Protein AF-A0AAW1E023-F1 (afdb_monomer_lite)

Secondary structure (DSSP, 8-state):
-PPP--EES-TTS-GGG--EE-PPPHHHHHHHTT-S-PPPPPGGGTSHHHHHHHHHHHHHHTT-SS--HHHHHHH----TTSSSS---HHHHHTT-----

Foldseek 3Di:
DDDDDWDWPDPPDDPVPTDTDDDDDPVRVCVVVVVDDADADDPQQLDPVSQLVVLQVVVVVVVPVDDDSVSSLQSNEDDPPNHSPRPSVVCVVVVRYDDD

pLDDT: mean 76.26, std 11.64, range [39.25, 92.56]

Structure (mmCIF, N/CA/C/O backbone):
data_AF-A0AAW1E023-F1
#
_entry.id   AF-A0AAW1E023-F1
#
loop_
_atom_site.group_PDB
_atom_site.id
_atom_site.type_symbol
_atom_site.label_atom_id
_atom_site.label_alt_id
_atom_site.label_comp_id
_atom_site.label_asym_id
_atom_site.label_entity_id
_atom_site.label_seq_id
_atom_site.pdbx_PDB_ins_code
_atom_site.Cartn_x
_atom_site.Cartn_y
_atom_site.Cartn_z
_atom_site.occupancy
_atom_site.B_iso_or_equiv
_atom_site.auth_seq_id
_atom_site.auth_comp_id
_atom_site.auth_asym_id
_atom_site.auth_atom_id
_atom_site.pdbx_PDB_model_num
ATOM 1 N N . MET A 1 1 ? -2.498 -5.863 -20.543 1.00 42.78 1 MET A N 1
ATOM 2 C CA . MET A 1 1 ? -1.359 -5.840 -19.601 1.00 42.78 1 MET A CA 1
ATOM 3 C C . MET A 1 1 ? -0.103 -5.537 -20.396 1.00 42.78 1 MET A C 1
ATOM 5 O O . MET A 1 1 ? 0.060 -6.138 -21.449 1.00 42.78 1 MET A O 1
ATOM 9 N N . ALA A 1 2 ? 0.722 -4.579 -19.970 1.00 49.41 2 ALA A N 1
ATOM 10 C CA . ALA A 1 2 ? 1.956 -4.244 -20.681 1.00 49.41 2 ALA A CA 1
ATOM 11 C C . ALA A 1 2 ? 3.030 -5.294 -20.367 1.00 49.41 2 ALA A C 1
ATOM 13 O O . ALA A 1 2 ? 3.358 -5.514 -19.203 1.00 49.41 2 ALA A O 1
ATOM 14 N N . THR A 1 3 ? 3.555 -5.960 -21.391 1.00 51.75 3 THR A N 1
ATOM 15 C CA . THR A 1 3 ? 4.663 -6.909 -21.246 1.00 51.75 3 THR A CA 1
ATOM 16 C C . THR A 1 3 ? 5.954 -6.157 -20.915 1.00 51.75 3 THR A C 1
ATOM 18 O O . THR A 1 3 ? 6.257 -5.167 -21.591 1.00 51.75 3 THR A O 1
ATOM 21 N N . PRO A 1 4 ? 6.730 -6.588 -19.904 1.00 60.38 4 PRO A N 1
ATOM 22 C CA . PRO A 1 4 ? 7.978 -5.925 -19.554 1.00 60.38 4 PRO A CA 1
ATOM 23 C C . PRO A 1 4 ? 8.972 -6.023 -20.717 1.00 60.38 4 PRO A C 1
ATOM 25 O O . PRO A 1 4 ? 9.257 -7.108 -21.222 1.00 60.38 4 PRO A O 1
ATOM 28 N N . VAL A 1 5 ? 9.496 -4.877 -21.151 1.00 69.31 5 VAL A N 1
ATOM 29 C CA . VAL A 1 5 ? 10.477 -4.807 -22.240 1.00 69.31 5 VAL A CA 1
ATOM 30 C C . VAL A 1 5 ? 11.872 -5.019 -21.659 1.00 69.31 5 VAL A C 1
ATOM 32 O O . VAL A 1 5 ? 12.421 -4.136 -20.998 1.00 69.31 5 VAL A O 1
ATOM 35 N N . ILE A 1 6 ? 12.451 -6.193 -21.906 1.00 74.62 6 ILE A N 1
ATOM 36 C CA . ILE A 1 6 ? 13.819 -6.529 -21.496 1.00 74.62 6 ILE A CA 1
ATOM 37 C C . ILE A 1 6 ? 14.791 -5.931 -22.518 1.00 74.62 6 ILE A C 1
ATOM 39 O O . ILE A 1 6 ? 14.738 -6.254 -23.703 1.00 74.62 6 ILE A O 1
ATOM 43 N N . ARG A 1 7 ? 15.692 -5.048 -22.071 1.00 77.25 7 ARG A N 1
ATOM 44 C CA . ARG A 1 7 ? 16.728 -4.464 -22.934 1.00 77.25 7 ARG A CA 1
ATOM 45 C C . ARG A 1 7 ? 17.943 -5.386 -23.002 1.00 77.25 7 ARG A C 1
ATOM 47 O O . ARG A 1 7 ? 18.712 -5.467 -22.045 1.00 77.25 7 ARG A O 1
ATOM 54 N N . ILE 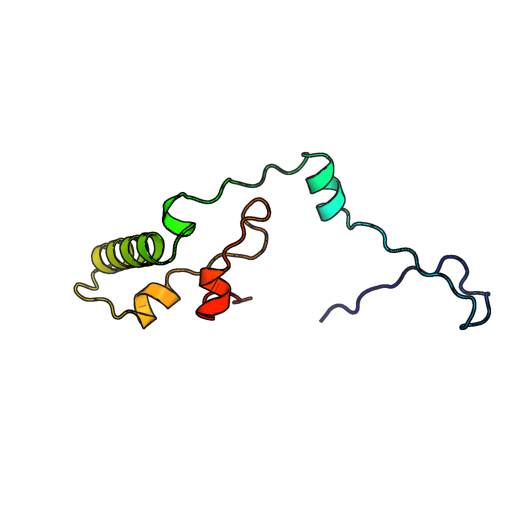A 1 8 ? 18.108 -6.057 -24.139 1.00 84.94 8 ILE A N 1
ATOM 55 C CA . ILE A 1 8 ? 19.272 -6.895 -24.453 1.00 84.94 8 ILE A CA 1
ATOM 56 C C . ILE A 1 8 ? 20.366 -6.001 -25.053 1.00 84.94 8 ILE A C 1
ATOM 58 O O . ILE A 1 8 ? 20.093 -5.262 -25.996 1.00 84.94 8 ILE A O 1
ATOM 62 N N . ILE A 1 9 ? 21.592 -6.057 -24.518 1.00 82.31 9 ILE A N 1
ATOM 63 C CA . ILE A 1 9 ? 22.714 -5.216 -24.989 1.00 82.31 9 ILE A CA 1
ATOM 64 C C . ILE A 1 9 ? 23.106 -5.582 -26.423 1.00 82.31 9 ILE A C 1
ATOM 66 O O . ILE A 1 9 ? 23.267 -4.711 -27.271 1.00 82.31 9 ILE A O 1
ATOM 70 N N . ASN A 1 10 ? 23.273 -6.880 -26.680 1.00 84.38 10 ASN A N 1
ATOM 71 C CA . ASN A 1 10 ? 23.657 -7.403 -27.982 1.00 84.38 10 ASN A CA 1
ATOM 72 C C . ASN A 1 10 ? 22.638 -8.462 -28.437 1.00 84.38 10 ASN A C 1
ATOM 74 O O . ASN A 1 10 ? 22.776 -9.629 -28.063 1.00 84.38 10 ASN A O 1
ATOM 78 N N . PRO A 1 11 ? 21.621 -8.083 -29.229 1.00 83.50 11 PRO A N 1
ATOM 79 C CA . PRO A 1 11 ? 20.620 -9.027 -29.722 1.00 83.50 11 PRO A CA 1
ATOM 80 C C . PRO A 1 11 ? 21.199 -10.047 -30.715 1.00 83.50 11 PRO A C 1
ATOM 82 O O . PRO A 1 11 ? 20.608 -11.105 -30.901 1.00 83.50 11 PRO A O 1
ATOM 85 N N . ALA A 1 12 ? 22.360 -9.767 -31.319 1.00 88.19 12 ALA A N 1
ATOM 86 C CA . ALA A 1 12 ? 23.043 -10.686 -32.229 1.00 88.19 12 ALA A CA 1
ATOM 87 C C . ALA A 1 12 ? 23.870 -11.760 -31.498 1.00 88.19 12 ALA A C 1
ATOM 89 O O . ALA A 1 12 ? 24.372 -12.689 -32.131 1.00 88.19 12 ALA A O 1
ATOM 90 N N . ALA A 1 13 ? 24.035 -11.655 -30.174 1.00 86.62 13 ALA A N 1
ATOM 91 C CA . ALA A 1 13 ? 24.696 -12.696 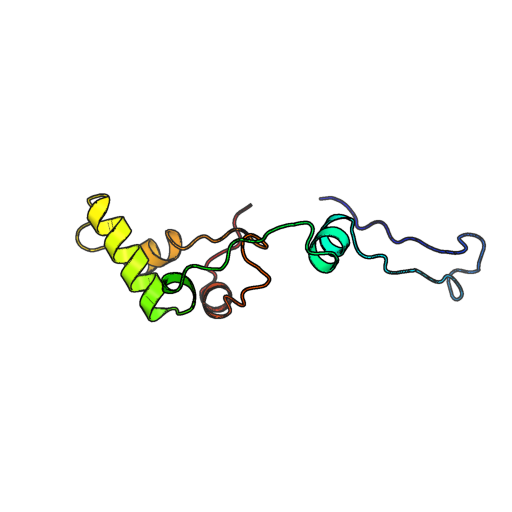-29.401 1.00 86.62 13 ALA A CA 1
ATOM 92 C C . ALA A 1 13 ? 23.819 -13.965 -29.330 1.00 86.62 13 ALA A C 1
ATOM 94 O O . ALA A 1 13 ? 22.589 -13.857 -29.263 1.00 86.62 13 ALA A O 1
ATOM 95 N N . PRO A 1 14 ? 24.432 -15.164 -29.280 1.00 87.06 14 PRO A N 1
ATOM 96 C CA . PRO A 1 14 ? 23.723 -16.407 -28.984 1.00 87.06 14 PRO A CA 1
ATOM 97 C C . PRO A 1 14 ? 22.900 -16.274 -27.698 1.00 87.06 14 PRO A C 1
ATOM 99 O O . PRO A 1 14 ? 23.367 -15.650 -26.748 1.00 87.06 14 PRO A O 1
ATOM 102 N N . GLY A 1 15 ? 21.705 -16.870 -27.638 1.00 83.00 15 GLY A N 1
ATOM 103 C CA . GLY A 1 15 ? 20.765 -16.673 -26.520 1.00 83.00 15 GLY A CA 1
ATOM 104 C C . GLY A 1 15 ? 21.353 -16.960 -25.130 1.00 83.00 15 GLY A C 1
ATOM 105 O O . GLY A 1 15 ? 21.062 -16.250 -24.177 1.00 83.00 15 GLY A O 1
ATOM 106 N N . ASN A 1 16 ? 22.272 -17.923 -25.024 1.00 86.44 16 ASN A N 1
ATOM 107 C CA . ASN A 1 16 ? 22.999 -18.250 -23.788 1.00 86.44 16 ASN A CA 1
ATOM 108 C C . ASN A 1 16 ? 24.090 -17.232 -23.392 1.00 86.44 16 ASN A C 1
ATOM 110 O O . ASN A 1 16 ? 24.686 -17.351 -22.325 1.00 86.44 16 ASN A O 1
ATOM 114 N N . ARG A 1 17 ? 24.384 -16.261 -24.257 1.00 82.31 17 ARG A N 1
ATOM 115 C CA . ARG A 1 17 ? 25.355 -15.174 -24.057 1.00 82.31 17 ARG A CA 1
ATOM 116 C C . ARG A 1 17 ? 24.707 -13.793 -24.124 1.00 82.31 17 ARG A C 1
ATOM 118 O O . ARG A 1 17 ? 25.408 -12.789 -24.005 1.00 82.31 17 ARG A O 1
ATOM 125 N N . GLN A 1 18 ? 23.393 -13.721 -24.329 1.00 85.06 18 GLN A N 1
ATOM 126 C CA . GLN A 1 18 ? 22.676 -12.457 -24.296 1.00 85.06 18 GLN A CA 1
ATOM 127 C C . GLN A 1 18 ? 22.664 -11.918 -22.870 1.00 85.06 18 GLN A C 1
ATOM 129 O O . GLN A 1 18 ? 22.277 -12.597 -21.922 1.00 85.06 18 GLN A O 1
ATOM 134 N N . GLN A 1 19 ? 23.099 -10.672 -22.728 1.00 82.69 19 GLN A N 1
ATOM 135 C CA . GLN A 1 19 ? 23.069 -9.954 -21.465 1.00 82.69 19 GLN A CA 1
ATOM 136 C C . GLN A 1 19 ? 21.927 -8.945 -21.502 1.00 82.69 19 GLN A C 1
ATOM 138 O O . GLN A 1 19 ? 21.822 -8.138 -22.432 1.00 82.69 19 GLN A O 1
ATOM 143 N N . ALA A 1 20 ? 21.079 -8.997 -20.481 1.00 82.12 20 ALA A N 1
ATOM 144 C CA . ALA A 1 20 ? 20.057 -7.996 -20.239 1.00 82.12 20 ALA A CA 1
ATOM 145 C C . ALA A 1 20 ? 20.571 -6.977 -19.223 1.00 82.12 20 ALA A C 1
ATOM 147 O O . ALA A 1 20 ? 21.217 -7.341 -18.240 1.00 82.12 20 ALA A O 1
ATOM 148 N N . VAL A 1 21 ? 20.254 -5.703 -19.440 1.00 77.25 21 VAL A N 1
ATOM 149 C CA . VAL A 1 21 ? 20.524 -4.654 -18.452 1.00 77.25 21 VAL A CA 1
ATOM 150 C C . VAL A 1 21 ? 19.221 -4.245 -17.804 1.00 77.25 21 VAL A C 1
ATOM 152 O O . VAL A 1 21 ? 18.269 -3.840 -18.472 1.00 77.25 21 VAL A O 1
ATOM 155 N N . VAL A 1 22 ? 19.206 -4.301 -16.476 1.00 72.56 22 VAL A N 1
ATOM 156 C CA . VAL A 1 22 ? 18.129 -3.724 -15.683 1.00 72.56 22 VAL A CA 1
ATOM 157 C C . VAL A 1 22 ? 18.393 -2.227 -15.564 1.00 72.56 22 VAL A C 1
ATOM 159 O O . VAL A 1 22 ? 19.254 -1.785 -14.808 1.00 72.56 22 VAL A O 1
ATOM 162 N N . THR A 1 23 ? 17.669 -1.429 -16.342 1.00 70.19 23 THR A N 1
ATOM 163 C CA . THR A 1 23 ? 17.685 0.030 -16.203 1.00 70.19 23 THR A CA 1
ATOM 164 C C . THR A 1 23 ? 16.541 0.483 -15.313 1.00 70.19 23 THR A C 1
ATOM 166 O O . THR A 1 23 ? 15.387 0.133 -15.567 1.00 70.19 23 THR A O 1
ATOM 169 N N . ALA A 1 24 ? 16.847 1.312 -14.314 1.00 69.75 24 ALA A N 1
ATOM 170 C CA . ALA A 1 24 ? 15.826 1.993 -13.529 1.00 69.75 24 ALA A CA 1
ATOM 171 C C . ALA A 1 24 ? 14.898 2.804 -14.450 1.00 69.75 24 ALA A C 1
ATOM 173 O O . ALA A 1 24 ? 15.355 3.488 -15.371 1.00 69.75 24 ALA A O 1
ATOM 174 N N . THR A 1 25 ? 13.592 2.725 -14.201 1.00 72.19 25 THR A N 1
ATOM 175 C CA . THR A 1 25 ? 12.597 3.521 -14.926 1.00 72.19 25 THR A CA 1
ATOM 176 C C . THR A 1 25 ? 12.813 5.013 -14.668 1.00 72.19 25 THR A C 1
ATOM 178 O O . THR A 1 25 ? 13.432 5.401 -13.675 1.00 72.19 25 THR A O 1
ATOM 181 N N . LYS A 1 26 ? 12.275 5.873 -15.545 1.00 70.62 26 LYS A N 1
ATOM 182 C CA . LYS A 1 26 ? 12.319 7.333 -15.358 1.00 70.62 26 LYS A CA 1
ATOM 183 C C . LYS A 1 26 ? 11.796 7.732 -13.971 1.00 70.62 26 LYS A C 1
ATOM 185 O O . LYS A 1 26 ? 12.486 8.439 -13.256 1.00 70.62 26 LYS A O 1
ATOM 190 N N . ALA A 1 27 ? 10.665 7.164 -13.551 1.00 66.69 27 ALA A N 1
ATOM 191 C CA . ALA A 1 27 ? 10.090 7.396 -12.226 1.00 66.69 27 ALA A CA 1
ATOM 192 C C . ALA A 1 27 ? 11.020 6.961 -11.075 1.00 66.69 27 ALA A C 1
ATOM 194 O O . ALA A 1 27 ? 11.182 7.695 -10.106 1.00 66.69 27 ALA A O 1
ATOM 195 N N . ALA A 1 28 ? 11.682 5.802 -11.190 1.00 66.88 28 ALA A N 1
ATOM 196 C CA . ALA A 1 28 ? 12.637 5.338 -10.179 1.00 66.88 28 ALA A CA 1
ATOM 197 C C . ALA A 1 28 ? 13.897 6.221 -10.111 1.00 66.88 28 ALA A C 1
ATOM 199 O O . ALA A 1 28 ? 14.457 6.440 -9.036 1.00 66.88 28 ALA A O 1
ATOM 200 N N . ARG A 1 29 ? 14.343 6.754 -11.255 1.00 71.69 29 ARG A N 1
ATOM 201 C CA . ARG A 1 29 ? 15.424 7.744 -11.306 1.00 71.69 29 ARG A CA 1
ATOM 202 C C . ARG A 1 29 ? 15.004 9.077 -10.698 1.00 71.69 29 ARG A C 1
ATOM 204 O O . ARG A 1 29 ? 15.739 9.592 -9.867 1.00 71.69 29 ARG A O 1
ATOM 211 N N . ASP A 1 30 ? 13.830 9.587 -11.056 1.00 72.19 30 ASP A N 1
ATOM 212 C CA . ASP A 1 30 ? 13.289 10.841 -10.524 1.00 72.19 30 ASP A CA 1
ATOM 213 C C . ASP A 1 30 ? 13.093 10.758 -8.996 1.00 72.19 30 ASP A C 1
ATOM 215 O O . ASP A 1 30 ? 13.396 11.718 -8.286 1.00 72.19 30 ASP A O 1
ATOM 219 N N . TYR A 1 31 ? 12.689 9.589 -8.473 1.00 67.69 31 TYR A N 1
ATOM 220 C CA . TYR A 1 31 ? 12.690 9.280 -7.035 1.00 67.69 31 TYR A CA 1
ATOM 221 C C . TYR A 1 31 ? 14.095 9.383 -6.429 1.00 67.69 31 TYR A C 1
ATOM 223 O O . TYR A 1 31 ? 14.311 10.125 -5.472 1.00 67.69 31 TYR A O 1
ATOM 231 N N . ARG A 1 32 ? 15.077 8.665 -6.995 1.00 68.75 32 ARG A N 1
ATOM 232 C CA . ARG A 1 32 ? 16.461 8.645 -6.487 1.00 68.75 32 ARG A CA 1
ATOM 233 C C . ARG A 1 32 ? 17.105 10.032 -6.511 1.00 68.75 32 ARG A C 1
ATOM 235 O O . ARG A 1 32 ? 17.851 10.379 -5.600 1.00 68.75 32 ARG A O 1
ATOM 242 N N . GLU A 1 33 ? 16.820 10.809 -7.549 1.00 78.94 33 GLU A N 1
ATOM 243 C CA . GLU A 1 33 ? 17.295 12.181 -7.730 1.00 78.94 33 GLU A CA 1
ATOM 244 C C . GLU A 1 33 ? 16.512 13.191 -6.857 1.00 78.94 33 GLU A C 1
ATOM 246 O O . GLU A 1 33 ? 16.786 14.386 -6.928 1.00 78.94 33 GLU A O 1
ATOM 251 N N . LYS A 1 34 ? 15.554 12.731 -6.027 1.00 68.44 34 LYS A N 1
ATOM 252 C CA . LYS A 1 34 ? 14.645 13.543 -5.189 1.00 68.44 34 LYS A CA 1
ATOM 253 C C . LYS A 1 34 ? 13.887 14.622 -5.968 1.00 68.44 34 LYS A C 1
ATOM 255 O O . LYS A 1 34 ? 13.462 15.630 -5.409 1.00 68.44 34 LYS A O 1
ATOM 260 N N . ARG A 1 35 ? 13.712 14.411 -7.273 1.00 67.00 35 ARG A N 1
ATOM 261 C CA . ARG A 1 35 ? 12.969 15.311 -8.163 1.00 67.00 35 ARG A CA 1
ATOM 262 C C . ARG A 1 35 ? 11.460 15.151 -8.011 1.00 67.00 35 ARG A C 1
ATOM 264 O O . ARG A 1 35 ? 10.719 16.065 -8.351 1.00 67.00 35 ARG A O 1
ATOM 271 N N . ALA A 1 36 ? 11.018 14.016 -7.476 1.00 67.06 36 ALA A N 1
ATOM 272 C CA . ALA A 1 36 ? 9.642 13.778 -7.067 1.00 67.06 36 ALA A CA 1
ATOM 273 C C . ALA A 1 36 ? 9.522 13.899 -5.539 1.00 67.06 36 ALA A C 1
ATOM 275 O O . ALA A 1 36 ? 10.198 13.183 -4.799 1.00 67.06 36 ALA A O 1
ATOM 276 N N . VAL A 1 37 ? 8.659 14.805 -5.069 1.00 69.00 37 VAL A N 1
ATOM 277 C CA . VAL A 1 37 ? 8.304 14.914 -3.649 1.00 69.00 37 VAL A CA 1
ATOM 278 C C . VAL A 1 37 ? 7.169 13.937 -3.385 1.00 69.00 37 VAL A C 1
ATOM 280 O O . VAL A 1 37 ? 6.032 14.175 -3.790 1.00 69.00 37 VAL A O 1
ATOM 283 N N . PHE A 1 38 ? 7.478 12.829 -2.720 1.00 68.50 38 PHE A N 1
ATOM 284 C CA . PHE A 1 38 ? 6.443 11.942 -2.205 1.00 68.50 38 PHE A CA 1
ATOM 285 C C . PHE A 1 38 ? 5.900 12.542 -0.910 1.00 68.50 38 PHE A C 1
ATOM 287 O O . PHE A 1 38 ? 6.686 12.984 -0.065 1.00 68.50 38 PHE A O 1
ATOM 294 N N . PRO A 1 39 ? 4.573 12.589 -0.723 1.00 74.31 39 PRO A N 1
ATOM 295 C CA . PRO A 1 39 ? 4.026 12.932 0.573 1.00 74.31 39 PRO A CA 1
ATOM 296 C C . PRO A 1 39 ? 4.523 11.925 1.616 1.00 74.31 39 PRO A C 1
ATOM 298 O O . PRO A 1 39 ? 4.705 10.735 1.340 1.00 74.31 39 PRO A O 1
ATOM 301 N N . LYS A 1 40 ? 4.727 12.408 2.840 1.00 79.25 40 LYS A N 1
ATOM 302 C CA . LYS A 1 40 ? 4.929 11.520 3.984 1.00 79.25 40 LYS A CA 1
ATOM 303 C C . LYS A 1 40 ? 3.592 10.866 4.343 1.00 79.25 40 LYS A C 1
ATOM 305 O O . LYS A 1 40 ? 2.559 11.536 4.253 1.00 79.25 40 LYS A O 1
ATOM 310 N N . PRO A 1 41 ? 3.592 9.584 4.735 1.00 78.00 41 PRO A N 1
ATOM 311 C CA . PRO A 1 41 ? 2.379 8.935 5.203 1.00 78.00 41 PRO A CA 1
ATOM 312 C C . PRO A 1 41 ? 1.853 9.647 6.463 1.00 78.00 41 PRO A C 1
ATOM 314 O O . PRO A 1 41 ? 2.653 9.989 7.341 1.00 78.00 41 PRO A O 1
ATOM 317 N N . PRO A 1 42 ? 0.533 9.875 6.573 1.00 81.00 42 PRO A N 1
ATOM 318 C CA . PRO A 1 42 ? -0.096 10.295 7.819 1.00 81.00 42 PRO A CA 1
ATOM 319 C C . PRO A 1 42 ? 0.222 9.299 8.937 1.00 81.00 42 PRO A C 1
ATOM 321 O O . PRO A 1 42 ? 0.252 8.087 8.701 1.00 81.00 42 PRO A O 1
ATOM 324 N N . LEU A 1 43 ? 0.425 9.797 10.159 1.00 81.25 43 LEU A N 1
ATOM 325 C CA . LEU A 1 43 ? 0.742 8.956 11.319 1.00 81.25 43 LEU A CA 1
ATOM 326 C C . LEU A 1 43 ? -0.378 7.952 11.611 1.00 81.25 43 LEU A C 1
ATOM 328 O O . LEU A 1 43 ? -0.114 6.833 12.046 1.00 81.25 43 LEU A O 1
ATOM 332 N N . GLU A 1 44 ? -1.620 8.329 11.317 1.00 82.06 44 GLU A N 1
ATOM 333 C CA . GLU A 1 44 ? -2.807 7.509 11.523 1.00 82.06 44 GLU A CA 1
ATOM 334 C C . GLU A 1 44 ? -2.784 6.232 10.676 1.00 82.06 44 GLU A C 1
ATOM 336 O O . GLU A 1 44 ? -3.346 5.224 11.095 1.00 82.06 44 GLU A O 1
ATOM 341 N N . LEU A 1 45 ? -2.115 6.247 9.517 1.00 78.94 45 LEU A N 1
ATOM 342 C CA . LEU A 1 45 ? -2.062 5.121 8.576 1.00 78.94 45 LEU A CA 1
ATOM 343 C C . LEU A 1 45 ? -0.876 4.175 8.817 1.00 78.94 45 LEU A C 1
ATOM 345 O O . LEU A 1 45 ? -0.814 3.107 8.209 1.00 78.94 45 LEU A O 1
ATOM 349 N N . LEU A 1 46 ? 0.064 4.532 9.697 1.00 78.56 46 LEU A N 1
ATOM 350 C CA . LEU A 1 46 ? 1.262 3.722 9.943 1.00 78.56 46 LEU A CA 1
ATOM 351 C C . LEU A 1 46 ? 0.959 2.419 10.694 1.00 78.56 46 LEU A C 1
ATOM 353 O O . LEU A 1 46 ? 1.606 1.407 10.430 1.00 78.56 46 LEU A O 1
ATOM 357 N N . TYR A 1 47 ? -0.034 2.426 11.586 1.00 82.56 47 TYR A N 1
ATOM 358 C CA . TYR A 1 47 ? -0.387 1.278 12.423 1.00 82.56 47 TYR A CA 1
ATOM 359 C C . TYR A 1 47 ? -1.836 0.830 12.193 1.00 82.56 47 TYR A C 1
ATOM 361 O O . TYR A 1 47 ? -2.724 1.646 11.944 1.00 82.56 47 TYR A O 1
ATOM 369 N N . GLU A 1 48 ? -2.102 -0.472 12.322 1.00 82.19 48 GLU A N 1
ATOM 370 C CA . GLU A 1 48 ? -3.453 -1.039 12.155 1.00 82.19 48 GLU A CA 1
ATOM 371 C C . GLU A 1 48 ? -4.453 -0.458 13.170 1.00 82.19 48 GLU A C 1
ATOM 373 O O . GLU A 1 48 ? -5.577 -0.097 12.832 1.00 82.19 48 GLU A O 1
ATOM 378 N N . THR A 1 49 ? -4.043 -0.316 14.430 1.00 84.25 49 THR A N 1
ATOM 379 C CA . THR A 1 49 ? -4.927 0.177 15.495 1.00 84.25 49 THR A CA 1
ATOM 380 C C . THR A 1 49 ? -5.325 1.637 15.283 1.00 84.25 49 THR A C 1
ATOM 382 O O . THR A 1 49 ? -6.498 1.987 15.422 1.00 84.25 49 THR A O 1
ATOM 385 N N . SER A 1 50 ? -4.370 2.492 14.904 1.00 85.38 50 SER A N 1
ATOM 386 C CA . SER A 1 50 ? -4.629 3.908 14.626 1.00 85.38 50 SER A CA 1
ATOM 387 C C . SER A 1 50 ? -5.457 4.101 13.357 1.00 85.38 50 SER A C 1
ATOM 389 O O . SER A 1 50 ? -6.343 4.955 13.322 1.00 85.38 50 SER A O 1
ATOM 391 N N . SER A 1 51 ? -5.209 3.287 12.334 1.00 85.56 51 SER A N 1
ATOM 392 C CA . SER A 1 51 ? -5.882 3.394 11.039 1.00 85.56 51 SER A CA 1
ATOM 393 C C . SER A 1 51 ? -7.330 2.925 11.110 1.00 85.56 51 SER A C 1
ATOM 395 O O . SER A 1 51 ? -8.207 3.605 10.578 1.00 85.56 51 SER A O 1
ATOM 397 N N . LEU A 1 52 ? -7.622 1.843 11.838 1.00 88.00 52 LEU A N 1
ATOM 398 C CA . LEU A 1 52 ? -8.996 1.401 12.085 1.00 88.00 52 LEU A CA 1
ATOM 399 C C . LEU A 1 52 ? -9.797 2.440 12.873 1.00 88.00 52 LEU A C 1
ATOM 401 O O . LEU A 1 52 ? -10.923 2.752 12.489 1.00 88.00 52 LEU A O 1
ATOM 405 N N . ALA A 1 53 ? -9.209 3.033 13.917 1.00 89.00 53 ALA A N 1
ATOM 406 C CA . ALA A 1 53 ? -9.855 4.103 14.677 1.00 89.00 53 ALA A CA 1
ATOM 407 C C . ALA A 1 53 ? -10.122 5.347 13.809 1.00 89.00 53 ALA A C 1
ATOM 409 O O . ALA A 1 53 ? -11.161 6.000 13.935 1.00 89.00 53 ALA A O 1
ATOM 410 N N . HIS A 1 54 ? -9.198 5.676 12.904 1.00 89.06 54 HIS A N 1
ATOM 411 C CA . HIS A 1 54 ? -9.372 6.765 11.948 1.00 89.06 54 HIS A CA 1
ATOM 412 C C . HIS A 1 54 ? -10.485 6.464 10.929 1.00 89.06 54 HIS A C 1
ATOM 414 O O . HIS A 1 54 ? -11.360 7.303 10.706 1.00 89.06 54 HIS A O 1
ATOM 420 N N . ALA A 1 55 ? -10.510 5.256 10.362 1.00 89.00 55 ALA A N 1
ATOM 421 C CA . ALA A 1 55 ? -11.558 4.817 9.443 1.00 89.00 55 ALA A CA 1
ATOM 422 C C . ALA A 1 55 ? -12.940 4.809 10.104 1.00 89.00 55 ALA A C 1
ATOM 424 O O . ALA A 1 55 ? -13.908 5.285 9.516 1.00 89.00 55 ALA A O 1
ATOM 425 N N . GLU A 1 56 ? -13.028 4.344 11.348 1.00 91.56 56 GLU A N 1
ATOM 426 C CA . GLU A 1 56 ? -14.261 4.367 12.125 1.00 91.56 56 GLU A CA 1
ATOM 427 C C . GLU A 1 56 ? -14.776 5.798 12.324 1.00 91.56 56 GLU A C 1
ATOM 429 O O . GLU A 1 56 ? -15.954 6.064 12.079 1.00 91.56 56 GLU A O 1
ATOM 434 N N . LYS A 1 57 ? -13.905 6.747 12.696 1.00 90.50 57 LYS A N 1
ATOM 435 C CA . LYS A 1 57 ? -14.282 8.167 12.806 1.00 90.50 57 LYS A CA 1
ATOM 436 C C . LYS A 1 57 ? -14.814 8.723 11.485 1.00 90.50 57 LYS A C 1
ATOM 438 O O . LYS A 1 57 ? -15.836 9.408 11.490 1.00 90.50 57 LYS A O 1
ATOM 443 N N . LEU A 1 58 ? -14.159 8.413 10.365 1.00 89.56 58 LEU A N 1
ATOM 444 C CA . LEU A 1 58 ? -14.604 8.848 9.038 1.00 89.56 58 LEU A CA 1
ATOM 445 C C . LEU A 1 58 ? -15.972 8.267 8.665 1.00 89.56 58 LEU A C 1
ATOM 447 O O . LEU A 1 58 ? -16.817 8.981 8.132 1.00 89.56 58 LEU A O 1
ATOM 451 N N . LEU A 1 59 ? -16.209 6.986 8.946 1.00 92.12 59 LEU A N 1
ATOM 452 C CA . LEU A 1 59 ? -17.481 6.328 8.642 1.00 92.12 59 LEU A CA 1
ATOM 453 C C . LEU A 1 59 ? -18.615 6.836 9.540 1.00 92.12 59 LEU A C 1
ATOM 455 O O . LEU A 1 59 ? -19.718 7.075 9.047 1.00 92.12 59 LEU A O 1
ATOM 459 N N . ARG A 1 60 ? -18.332 7.109 10.818 1.00 92.56 60 ARG A N 1
ATOM 460 C CA . ARG A 1 60 ? -19.278 7.773 11.729 1.00 92.56 60 ARG A CA 1
ATOM 461 C C . ARG A 1 60 ? -19.641 9.174 11.251 1.00 92.56 60 ARG A C 1
ATOM 463 O O . ARG A 1 60 ? -20.819 9.514 11.232 1.00 92.56 60 ARG A O 1
ATOM 470 N N . ALA A 1 61 ? -18.662 9.953 10.788 1.00 91.38 61 ALA A N 1
ATOM 471 C CA . ALA A 1 61 ? -18.908 11.273 10.205 1.00 91.38 61 ALA A CA 1
ATOM 472 C C . ALA A 1 61 ? -19.764 11.212 8.924 1.00 91.38 61 ALA A C 1
ATOM 474 O O . ALA A 1 61 ? -20.504 12.147 8.635 1.00 91.38 61 ALA A O 1
ATOM 475 N N . LYS A 1 62 ? -19.714 10.097 8.183 1.00 91.19 62 LYS A N 1
ATOM 476 C CA . LYS A 1 62 ? -20.573 9.822 7.017 1.00 91.19 62 LYS A CA 1
ATOM 477 C C . LYS A 1 62 ? -21.965 9.282 7.384 1.00 91.19 62 LYS A C 1
ATOM 479 O O . LYS A 1 62 ? -22.729 8.939 6.487 1.00 91.19 62 LYS A O 1
ATOM 484 N N . GLY A 1 63 ? -22.302 9.195 8.673 1.00 91.44 63 GLY A N 1
ATOM 485 C CA . GLY A 1 63 ? -23.614 8.747 9.144 1.00 91.44 63 GLY A CA 1
ATOM 486 C C . GLY A 1 63 ? -23.733 7.243 9.405 1.00 91.44 63 GLY A C 1
ATOM 487 O O . GLY A 1 63 ? -24.849 6.755 9.551 1.00 91.44 63 GLY A O 1
ATOM 488 N N . ILE A 1 64 ? -22.621 6.500 9.487 1.00 90.81 64 ILE A N 1
ATOM 489 C CA . ILE A 1 64 ? -22.617 5.085 9.893 1.00 90.81 64 ILE A CA 1
ATOM 490 C C . ILE A 1 64 ? -22.227 5.003 11.378 1.00 90.81 64 ILE A C 1
ATOM 492 O O . ILE A 1 64 ? -21.040 5.044 11.694 1.00 90.81 64 ILE A O 1
ATOM 496 N N . PRO A 1 65 ? -23.185 4.897 12.317 1.00 85.44 65 PRO A N 1
ATOM 497 C CA . PRO A 1 65 ? -22.910 5.045 13.749 1.00 85.44 65 PRO A CA 1
ATOM 498 C C . PRO A 1 65 ? -22.084 3.895 14.346 1.00 85.44 65 PRO A C 1
ATOM 500 O O . PRO A 1 65 ? -21.313 4.118 15.276 1.00 85.44 65 PRO A O 1
ATOM 503 N N . ALA A 1 66 ? -22.218 2.684 13.800 1.00 88.62 66 ALA A N 1
ATOM 504 C CA . ALA A 1 66 ? -21.503 1.486 14.240 1.00 88.62 66 ALA A CA 1
ATOM 505 C C . ALA A 1 66 ? -20.937 0.731 13.021 1.00 88.62 66 ALA A C 1
ATOM 507 O O . ALA A 1 66 ? -21.518 -0.265 12.583 1.00 88.62 66 ALA A O 1
ATOM 508 N N . PRO A 1 67 ? -19.850 1.232 12.406 1.00 88.38 67 PRO A N 1
ATOM 509 C CA . PRO A 1 67 ? -19.261 0.588 11.241 1.00 88.38 67 PRO A CA 1
ATOM 510 C C . PRO A 1 67 ? -18.628 -0.749 11.639 1.00 88.38 67 PRO A C 1
ATOM 512 O O . PRO A 1 67 ? -17.937 -0.855 12.652 1.00 88.38 67 PRO A O 1
ATOM 515 N N . SER A 1 68 ? -18.856 -1.787 10.835 1.00 88.94 68 SER A N 1
ATOM 516 C CA . SER A 1 68 ? -18.203 -3.079 11.048 1.00 88.94 68 SER A CA 1
ATOM 517 C C . SER A 1 68 ? -16.709 -2.993 10.718 1.00 88.94 68 SER A C 1
ATOM 519 O O . SER A 1 68 ? -16.286 -2.167 9.905 1.00 88.94 68 SER A O 1
ATOM 521 N N . ARG A 1 69 ? -15.898 -3.900 11.285 1.00 86.06 69 ARG A N 1
ATOM 522 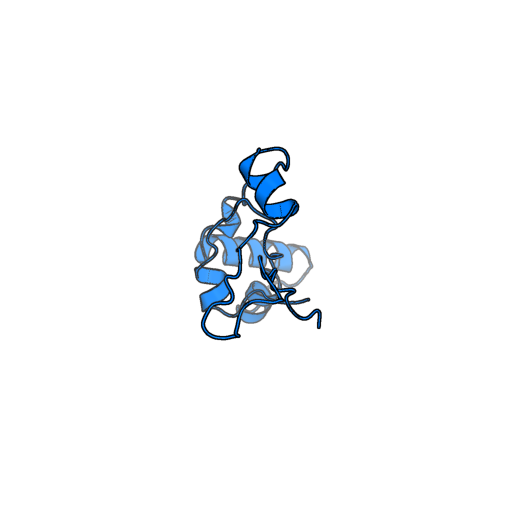C CA . ARG A 1 69 ? -14.453 -3.976 10.992 1.00 86.06 69 ARG A CA 1
ATOM 523 C C . ARG A 1 69 ? -14.176 -4.070 9.487 1.00 86.06 69 ARG A C 1
ATOM 525 O O . ARG A 1 69 ? -13.280 -3.397 8.997 1.00 86.06 69 ARG A O 1
ATOM 532 N N . GLN A 1 70 ? -14.964 -4.855 8.750 1.00 84.88 70 GLN A N 1
ATOM 533 C CA . GLN A 1 70 ? -14.830 -4.988 7.292 1.00 84.88 70 GLN A CA 1
ATOM 534 C C . GLN A 1 70 ? -15.082 -3.665 6.558 1.00 84.88 70 GLN A C 1
ATOM 536 O O . GLN A 1 70 ? -14.373 -3.344 5.609 1.00 84.88 70 GLN A O 1
ATOM 541 N N . LEU A 1 71 ? -16.053 -2.875 7.020 1.00 85.06 71 LEU A N 1
ATOM 542 C CA . LEU A 1 71 ? -16.373 -1.570 6.443 1.00 85.06 71 LEU A CA 1
ATOM 543 C C . LEU A 1 71 ? -15.244 -0.560 6.711 1.00 85.06 71 LEU A C 1
ATOM 545 O O . LEU A 1 71 ? -14.855 0.180 5.810 1.00 85.06 71 LEU A O 1
ATOM 549 N N . CYS A 1 72 ? -14.658 -0.588 7.913 1.00 86.75 72 CYS A N 1
ATOM 550 C CA . CYS A 1 72 ? -13.469 0.202 8.248 1.00 86.75 72 CYS A CA 1
ATOM 551 C C . CYS A 1 72 ? -12.263 -0.171 7.374 1.00 86.75 72 CYS A C 1
ATOM 553 O O . CYS A 1 72 ? -11.605 0.717 6.842 1.00 86.75 72 CYS A O 1
ATOM 555 N N . LEU A 1 73 ? -12.004 -1.467 7.177 1.00 84.12 73 LEU A N 1
ATOM 556 C CA . LEU A 1 73 ? -10.934 -1.948 6.296 1.00 84.12 73 LEU A CA 1
ATOM 557 C C . LEU A 1 73 ? -11.163 -1.500 4.843 1.00 84.12 73 LEU A C 1
ATOM 559 O O . LEU A 1 73 ? -10.250 -0.976 4.217 1.00 84.12 73 LEU A O 1
ATOM 563 N N . GLY A 1 74 ? -12.395 -1.588 4.332 1.00 82.75 74 GLY A N 1
ATOM 564 C CA . GLY A 1 74 ? -12.740 -1.109 2.988 1.00 82.75 74 GLY A CA 1
ATOM 565 C C . GLY A 1 74 ? -12.560 0.403 2.782 1.00 82.75 74 GLY A C 1
ATOM 566 O O . GLY A 1 74 ? -12.389 0.855 1.654 1.00 82.75 74 GLY A O 1
ATOM 567 N N . GLN A 1 75 ? -12.559 1.197 3.856 1.00 85.12 75 GLN A N 1
ATOM 568 C CA . GLN A 1 75 ? -12.300 2.639 3.801 1.00 85.12 75 GLN A CA 1
ATOM 569 C C . GLN A 1 75 ? -10.794 2.970 3.726 1.00 85.12 75 GLN A C 1
ATOM 571 O O . GLN A 1 75 ? -10.443 4.090 3.345 1.00 85.12 75 GLN A O 1
ATOM 576 N N . LEU A 1 76 ? -9.916 2.017 4.067 1.00 82.25 76 LEU A N 1
ATOM 577 C CA . LEU A 1 76 ? -8.459 2.172 4.190 1.00 82.25 76 LEU A CA 1
ATOM 578 C C . LEU A 1 76 ? -7.712 1.783 2.902 1.00 82.25 76 LEU A C 1
ATOM 580 O O . LEU A 1 76 ? -6.732 1.047 2.930 1.00 82.25 76 LEU A O 1
ATOM 584 N N . VAL A 1 77 ? -8.158 2.296 1.754 1.00 76.69 77 VAL A N 1
ATOM 585 C CA . VAL A 1 77 ? -7.500 2.052 0.460 1.00 76.69 77 VAL A CA 1
ATOM 586 C C . VAL A 1 77 ? -6.395 3.081 0.230 1.00 76.69 77 VAL A C 1
ATOM 588 O O . VAL A 1 77 ? -6.668 4.279 0.154 1.00 76.69 77 VAL A O 1
ATOM 591 N N . ILE A 1 78 ? -5.155 2.610 0.079 1.00 73.75 78 ILE A N 1
ATOM 592 C CA . ILE A 1 78 ? -3.992 3.450 -0.231 1.00 73.75 78 ILE A CA 1
ATOM 593 C C . ILE A 1 78 ? -3.417 3.056 -1.602 1.00 73.75 78 ILE A C 1
ATOM 595 O O . ILE A 1 78 ? -3.003 1.908 -1.779 1.00 73.75 78 ILE A O 1
ATOM 599 N N . PRO A 1 79 ? -3.353 3.984 -2.574 1.00 69.38 79 PRO A N 1
ATOM 600 C CA . PRO A 1 79 ? -2.632 3.781 -3.824 1.00 69.38 79 PRO A CA 1
ATOM 601 C C . PRO A 1 79 ? -1.157 3.408 -3.617 1.00 69.38 79 PRO A C 1
ATOM 603 O O . PRO A 1 79 ? -0.410 4.070 -2.889 1.00 69.38 79 PRO A O 1
ATOM 606 N N . PHE A 1 80 ? -0.711 2.362 -4.314 1.00 68.12 80 PHE A N 1
ATOM 607 C CA . PHE A 1 80 ? 0.684 1.934 -4.271 1.00 68.12 80 PHE A CA 1
ATOM 608 C C . PHE A 1 80 ? 1.610 3.032 -4.809 1.00 68.12 80 PHE A C 1
ATOM 610 O O . PHE A 1 80 ? 1.365 3.611 -5.866 1.00 68.12 80 PHE A O 1
ATOM 617 N N . GLY A 1 81 ? 2.689 3.314 -4.077 1.00 67.62 81 GLY A N 1
ATOM 618 C CA . GLY A 1 81 ? 3.637 4.368 -4.437 1.00 67.62 81 GLY A CA 1
ATOM 619 C C . GLY A 1 81 ? 3.148 5.793 -4.156 1.00 67.62 81 GLY A C 1
ATOM 620 O O . GLY A 1 81 ? 3.834 6.732 -4.540 1.00 67.62 81 GLY A O 1
ATOM 621 N N . GLN A 1 82 ? 2.006 5.985 -3.479 1.00 72.38 82 GLN A N 1
ATOM 622 C CA . GLN A 1 82 ? 1.573 7.320 -3.046 1.00 72.38 82 GLN A CA 1
ATOM 623 C C . GLN A 1 82 ? 2.535 7.930 -2.023 1.00 72.38 82 GLN A C 1
ATOM 625 O O . GLN A 1 82 ? 2.814 9.122 -2.083 1.00 72.38 82 GLN A O 1
ATOM 630 N N . TYR A 1 83 ? 3.028 7.124 -1.085 1.00 76.00 83 TYR A N 1
ATOM 631 C CA . TYR A 1 83 ? 3.912 7.560 -0.007 1.00 76.00 83 TYR A CA 1
ATOM 632 C C . TYR A 1 83 ? 5.331 7.031 -0.228 1.00 76.00 83 TYR A C 1
ATOM 634 O O . TYR A 1 83 ? 5.506 6.009 -0.889 1.00 76.00 83 TYR A O 1
ATOM 642 N N . GLU A 1 84 ? 6.332 7.725 0.323 1.00 67.81 84 GLU A N 1
ATOM 643 C CA . GLU A 1 84 ? 7.776 7.474 0.149 1.00 67.81 84 GLU A CA 1
ATOM 644 C C . GLU A 1 84 ? 8.211 6.071 0.623 1.00 67.81 84 GLU A C 1
ATOM 646 O O . GLU A 1 84 ? 8.779 5.912 1.699 1.00 67.81 8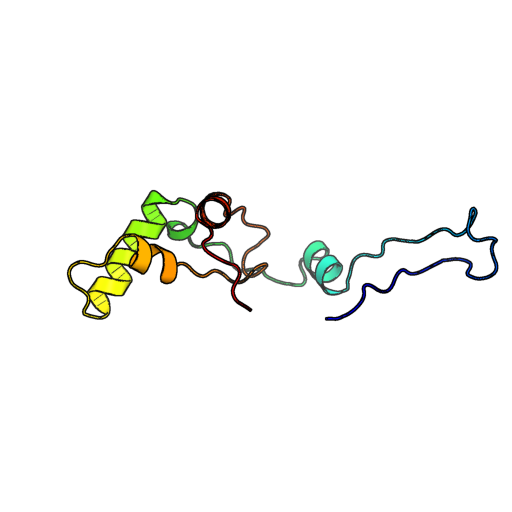4 GLU A O 1
ATOM 651 N N . ASN A 1 85 ? 7.905 5.031 -0.162 1.00 65.50 85 ASN A N 1
ATOM 652 C CA . ASN A 1 85 ? 8.154 3.621 0.159 1.00 65.50 85 ASN A CA 1
ATOM 653 C C . ASN A 1 85 ? 7.727 3.223 1.584 1.00 65.50 85 ASN A C 1
ATOM 655 O O . ASN A 1 85 ? 8.347 2.362 2.207 1.00 65.50 85 ASN A O 1
ATOM 659 N N . ALA A 1 86 ? 6.676 3.863 2.104 1.00 66.75 86 ALA A N 1
ATOM 660 C CA . ALA A 1 86 ? 6.191 3.608 3.449 1.00 66.75 86 ALA A CA 1
ATOM 661 C C . ALA A 1 86 ? 5.691 2.154 3.540 1.00 66.75 86 ALA A C 1
ATOM 663 O O . ALA A 1 86 ? 4.799 1.766 2.777 1.00 66.75 86 ALA A O 1
ATOM 664 N N . PRO A 1 87 ? 6.258 1.332 4.439 1.00 64.75 87 PRO A N 1
ATOM 665 C CA . PRO A 1 87 ? 5.890 -0.067 4.533 1.00 64.75 87 PRO A CA 1
ATOM 666 C C . PRO A 1 87 ? 4.566 -0.208 5.288 1.00 64.75 87 PRO A C 1
ATOM 668 O O . PRO A 1 87 ? 4.533 -0.314 6.511 1.00 64.75 87 PRO A O 1
ATOM 671 N N . PHE A 1 88 ? 3.451 -0.248 4.564 1.00 74.00 88 PHE A N 1
ATOM 672 C CA . PHE A 1 88 ? 2.151 -0.584 5.146 1.00 74.00 88 PHE A CA 1
ATOM 673 C C . PHE A 1 88 ? 1.964 -2.105 5.226 1.00 74.00 88 PHE A C 1
ATOM 675 O O . PHE A 1 88 ? 1.054 -2.672 4.626 1.00 74.00 88 PHE A O 1
ATOM 682 N N . HIS A 1 89 ? 2.845 -2.793 5.957 1.00 69.69 89 HIS A N 1
ATOM 683 C CA . HIS A 1 89 ? 2.804 -4.257 6.065 1.00 69.69 89 HIS A CA 1
ATOM 684 C C . HIS A 1 89 ? 1.458 -4.780 6.586 1.00 69.69 89 HIS A C 1
ATOM 686 O O . HIS A 1 89 ? 0.990 -5.827 6.145 1.00 69.69 89 HIS A O 1
ATOM 692 N N . TRP A 1 90 ? 0.812 -4.031 7.482 1.00 74.50 90 TRP A N 1
ATOM 693 C CA . TRP A 1 90 ? -0.478 -4.402 8.059 1.00 74.50 90 TRP A CA 1
ATOM 694 C C . TRP A 1 90 ? -1.635 -4.324 7.047 1.00 74.50 90 TRP A C 1
ATOM 696 O O . TRP A 1 90 ? -2.575 -5.107 7.151 1.00 74.50 90 TRP A O 1
ATOM 706 N N . LEU A 1 91 ? -1.555 -3.435 6.047 1.00 72.88 91 LEU A N 1
ATOM 707 C CA . LEU A 1 91 ? -2.541 -3.348 4.964 1.00 72.88 91 LEU A CA 1
ATOM 708 C C . LEU A 1 91 ? -2.486 -4.600 4.085 1.00 72.88 91 LEU A C 1
ATOM 710 O O . LEU A 1 91 ? -3.505 -5.255 3.880 1.00 72.88 91 LEU A O 1
ATOM 714 N N . VAL A 1 92 ? -1.275 -4.998 3.680 1.00 68.44 92 VAL A N 1
ATOM 715 C CA . VAL A 1 92 ? -1.034 -6.223 2.898 1.00 68.44 92 VAL A CA 1
ATOM 716 C C . VAL A 1 92 ? -1.493 -7.469 3.661 1.00 68.44 92 VAL A C 1
ATOM 718 O O . VAL A 1 92 ? -2.133 -8.340 3.085 1.00 68.44 92 VAL A O 1
ATO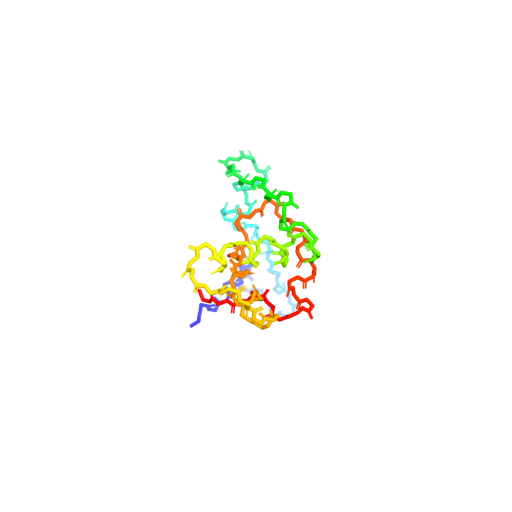M 721 N N . ALA A 1 93 ? -1.218 -7.545 4.967 1.00 71.00 93 ALA A N 1
ATOM 722 C CA . ALA A 1 93 ? -1.622 -8.681 5.799 1.00 71.00 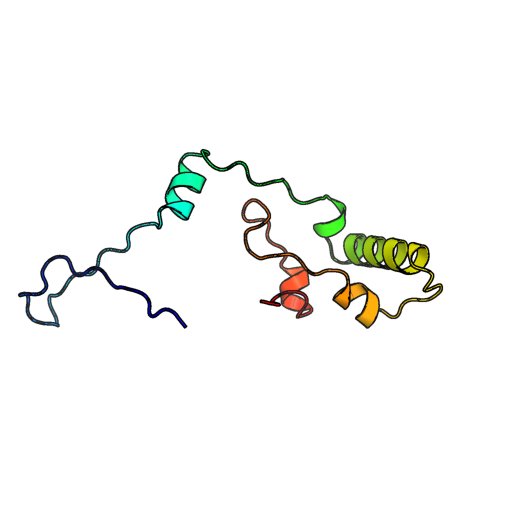93 ALA A CA 1
ATOM 723 C C . ALA A 1 93 ? -3.146 -8.811 5.978 1.00 71.00 93 ALA A C 1
ATOM 725 O O . ALA A 1 93 ? -3.637 -9.907 6.239 1.00 71.00 93 ALA A O 1
ATOM 726 N N . ASN A 1 94 ? -3.892 -7.710 5.846 1.00 64.50 94 ASN A N 1
ATOM 727 C CA . ASN A 1 94 ? -5.350 -7.693 5.964 1.00 64.50 94 ASN A CA 1
ATOM 728 C C . ASN A 1 94 ? -6.060 -7.688 4.592 1.00 64.50 94 ASN A C 1
ATOM 730 O O . ASN A 1 94 ? -7.263 -7.435 4.545 1.00 64.50 94 ASN A O 1
ATOM 734 N N . ASP A 1 95 ? -5.335 -7.940 3.491 1.00 65.19 95 ASP A N 1
ATOM 735 C CA . ASP A 1 95 ? -5.837 -7.854 2.105 1.00 65.19 95 ASP A CA 1
ATOM 736 C C . ASP A 1 95 ? -6.464 -6.486 1.766 1.00 65.19 95 ASP A C 1
ATOM 738 O O . ASP A 1 95 ? -7.264 -6.315 0.841 1.00 65.19 95 ASP A O 1
ATOM 742 N N . VAL A 1 96 ? -6.087 -5.467 2.536 1.00 61.44 96 VAL A N 1
ATOM 743 C CA . VAL A 1 96 ? -6.547 -4.104 2.349 1.00 61.44 96 VAL A CA 1
ATOM 744 C C . VAL A 1 96 ? -5.567 -3.414 1.423 1.00 61.44 96 VAL A C 1
ATOM 746 O O . VAL A 1 96 ? -4.477 -3.019 1.818 1.00 61.44 96 VAL A O 1
ATOM 749 N N . GLY A 1 97 ? -5.977 -3.245 0.173 1.00 54.62 97 GLY A N 1
ATOM 750 C CA . GLY A 1 97 ? -5.249 -2.424 -0.785 1.00 54.62 97 GLY A CA 1
ATOM 751 C C . GLY A 1 97 ? -4.481 -3.228 -1.821 1.00 54.62 97 GLY A C 1
ATOM 752 O O . GLY A 1 97 ? -3.278 -3.402 -1.715 1.00 54.62 97 GLY A O 1
ATOM 753 N N . TYR A 1 98 ? -5.196 -3.587 -2.885 1.00 51.09 98 TYR A N 1
ATOM 754 C CA . TYR A 1 98 ? -4.793 -3.359 -4.274 1.00 51.09 98 TYR A CA 1
ATOM 755 C C . TYR A 1 98 ? -6.083 -3.241 -5.098 1.00 51.09 98 TYR A C 1
ATOM 757 O O . TYR A 1 98 ? -6.628 -4.239 -5.561 1.00 51.09 98 TYR A O 1
ATOM 765 N N . MET A 1 99 ? -6.612 -2.027 -5.274 1.00 42.81 99 MET A N 1
ATOM 766 C CA . MET A 1 99 ? -7.691 -1.794 -6.240 1.00 42.81 99 MET A CA 1
ATOM 767 C C . MET A 1 99 ? -7.301 -0.701 -7.236 1.00 42.81 99 MET A C 1
ATOM 769 O O . MET A 1 99 ? -7.239 0.467 -6.872 1.00 42.81 99 MET A O 1
ATOM 773 N N . LYS A 1 100 ? -7.017 -1.204 -8.450 1.00 39.25 100 LYS A N 1
ATOM 774 C CA . LYS A 1 100 ? -6.885 -0.616 -9.799 1.00 39.25 100 LYS A CA 1
ATOM 775 C C . LYS A 1 100 ? -6.396 0.821 -9.954 1.00 39.25 100 LYS A C 1
ATOM 777 O O . LYS A 1 100 ? -7.173 1.750 -9.665 1.00 39.25 100 LYS A O 1
#

Radius of gyration: 20.41 Å; chains: 1; bounding box: 49×34×48 Å

Organism: Zoarces viviparus (NCBI:txid48416)

Sequence (100 aa):
MATPVIRIINPAAPGNRQQAVVTATKAARDYREKRAVFPKPPLELLYETSSLAHAEKLLRAKGIPAPSRQLCLGQLVIPFGQYENAPFHWLVANDVGYMK